Protein AF-A0A081NTK4-F1 (afdb_monomer_lite)

Sequence (127 aa):
MTEPCLLYSLNNELDKIEDKEFYDEIEEFLKGSKKISYSYIYPRDKADLTHQVGHFAPINAKGHKPVYIYMWSKLSKAWDIQEIEKSVKILAHDFLHANIEKVELLDIPTYEETKLSYDRDYSRFIK

Structure (mmCIF, N/CA/C/O backbone):
data_AF-A0A081NTK4-F1
#
_entry.id   AF-A0A081NTK4-F1
#
loop_
_atom_site.group_PDB
_atom_site.id
_atom_site.type_symbol
_atom_site.label_atom_id
_atom_site.label_alt_id
_atom_site.label_comp_id
_atom_site.label_asym_id
_atom_site.label_entity_id
_atom_site.label_seq_id
_atom_site.pdbx_PDB_ins_code
_atom_site.Cartn_x
_atom_site.Cartn_y
_atom_site.Cartn_z
_atom_site.occupancy
_atom_site.B_iso_or_equiv
_atom_site.auth_seq_id
_atom_site.auth_comp_id
_atom_site.auth_asym_id
_atom_site.auth_atom_id
_atom_site.pdbx_PDB_model_num
ATOM 1 N N . MET A 1 1 ? 2.063 -0.395 5.277 1.00 84.38 1 MET A N 1
ATOM 2 C CA . MET A 1 1 ? 2.392 0.166 6.613 1.00 84.38 1 MET A CA 1
ATOM 3 C C . MET A 1 1 ? 1.139 0.598 7.359 1.00 84.38 1 MET A C 1
ATOM 5 O O . MET A 1 1 ? 0.189 1.025 6.710 1.00 84.38 1 MET A O 1
ATOM 9 N N . THR A 1 2 ? 1.143 0.493 8.691 1.00 89.75 2 THR A N 1
ATOM 10 C CA . THR A 1 2 ? 0.091 1.058 9.552 1.00 89.75 2 THR A CA 1
ATOM 11 C C . THR A 1 2 ? 0.382 2.521 9.890 1.00 89.75 2 THR A C 1
ATOM 13 O O . THR A 1 2 ? 1.519 2.975 9.757 1.00 89.75 2 THR A O 1
ATOM 16 N N . GLU A 1 3 ? -0.625 3.259 10.352 1.00 91.50 3 GLU A N 1
ATOM 17 C CA . GLU A 1 3 ? -0.490 4.661 10.768 1.00 91.50 3 GLU A CA 1
ATOM 18 C C . GLU A 1 3 ? 0.664 4.918 11.763 1.00 91.50 3 GLU A C 1
ATOM 20 O O . GLU A 1 3 ? 1.464 5.816 11.492 1.00 91.50 3 GLU A O 1
ATOM 25 N N . PRO A 1 4 ? 0.859 4.130 12.844 1.00 92.00 4 PRO A N 1
ATOM 26 C CA . PRO A 1 4 ? 2.005 4.321 13.736 1.00 92.00 4 PRO A CA 1
ATOM 27 C C . PRO A 1 4 ? 3.359 4.177 13.033 1.00 92.00 4 PRO A C 1
ATOM 29 O O . PRO A 1 4 ? 4.278 4.944 13.311 1.00 92.00 4 PRO A O 1
ATOM 32 N N . CYS A 1 5 ? 3.483 3.225 12.104 1.00 91.12 5 CYS A N 1
ATOM 33 C CA . CYS A 1 5 ? 4.709 3.049 11.330 1.00 91.12 5 CYS A CA 1
ATOM 34 C C . CYS A 1 5 ? 4.949 4.240 10.397 1.00 91.12 5 CYS A C 1
ATOM 36 O O . CYS A 1 5 ? 6.078 4.694 10.278 1.00 91.12 5 CYS A O 1
ATOM 38 N N . LEU A 1 6 ? 3.902 4.770 9.760 1.00 92.06 6 LEU A N 1
ATOM 39 C CA . LEU A 1 6 ? 4.021 5.934 8.875 1.00 92.06 6 LEU A CA 1
ATOM 40 C C . LEU A 1 6 ? 4.464 7.180 9.645 1.00 92.06 6 LEU A C 1
ATOM 42 O O . LEU A 1 6 ? 5.367 7.888 9.207 1.00 92.06 6 LEU A O 1
ATOM 46 N N . LEU A 1 7 ? 3.877 7.410 10.822 1.00 93.94 7 LEU A N 1
ATOM 47 C CA . LEU A 1 7 ? 4.308 8.478 11.724 1.00 93.94 7 LEU A CA 1
ATOM 48 C C . LEU A 1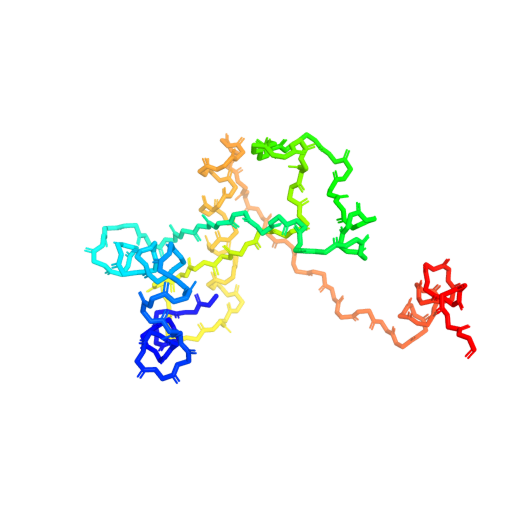 7 ? 5.764 8.295 12.157 1.00 93.94 7 LEU A C 1
ATOM 50 O O . LEU A 1 7 ? 6.501 9.273 12.251 1.00 93.94 7 LEU A O 1
ATOM 54 N N . TYR A 1 8 ? 6.194 7.061 12.421 1.00 94.00 8 TYR A N 1
ATOM 55 C CA . TYR A 1 8 ? 7.587 6.786 12.750 1.00 94.00 8 TYR A CA 1
ATOM 56 C C . TYR A 1 8 ? 8.521 7.134 11.584 1.00 94.00 8 TYR A C 1
ATOM 58 O O . TYR A 1 8 ? 9.472 7.887 11.797 1.00 94.00 8 TYR A O 1
ATOM 66 N N . SER A 1 9 ? 8.220 6.672 10.367 1.00 92.12 9 SER A N 1
ATOM 67 C CA . SER A 1 9 ? 9.051 6.934 9.187 1.00 92.12 9 SER A CA 1
ATOM 68 C C . SER A 1 9 ? 9.161 8.425 8.869 1.00 92.12 9 SER A C 1
ATOM 70 O O . SER A 1 9 ? 10.267 8.910 8.652 1.00 92.12 9 SER A O 1
ATOM 72 N N . LEU A 1 10 ? 8.061 9.186 8.941 1.00 93.69 10 LEU A N 1
ATOM 73 C CA . LEU A 1 10 ? 8.098 10.644 8.740 1.00 93.69 10 LEU A CA 1
ATOM 74 C C . LEU A 1 10 ? 8.990 11.374 9.752 1.00 93.69 10 LEU A C 1
ATOM 76 O O . LEU A 1 10 ? 9.578 12.403 9.433 1.00 93.69 10 LEU A O 1
ATOM 80 N N . ASN A 1 11 ? 9.056 10.881 10.989 1.00 94.25 11 ASN A N 1
ATOM 81 C CA . ASN A 1 11 ? 9.786 11.556 12.058 1.00 94.25 11 ASN A CA 1
ATOM 82 C C . ASN A 1 11 ? 11.258 11.134 12.157 1.00 94.25 11 ASN A C 1
ATOM 84 O O . ASN A 1 11 ? 12.030 11.854 12.786 1.00 94.25 11 ASN A O 1
ATOM 88 N N . ASN A 1 12 ? 11.635 9.977 11.601 1.00 94.25 12 ASN A N 1
ATOM 89 C CA . ASN A 1 12 ? 12.939 9.364 11.880 1.00 94.25 12 ASN A CA 1
ATOM 90 C C . ASN A 1 12 ? 13.674 8.810 10.653 1.00 94.25 12 ASN A C 1
ATOM 92 O O . ASN A 1 12 ? 14.889 8.657 10.729 1.00 94.25 12 ASN A O 1
ATOM 96 N N . GLU A 1 13 ? 12.975 8.466 9.568 1.00 92.25 13 GLU A N 1
ATOM 97 C CA . GLU A 1 13 ? 13.571 7.719 8.448 1.00 92.25 13 GLU A CA 1
ATOM 98 C C . GLU A 1 13 ? 13.619 8.520 7.148 1.00 92.25 13 GLU A C 1
ATOM 100 O O . GLU A 1 13 ? 14.602 8.416 6.423 1.00 92.25 13 GLU A O 1
ATOM 105 N N . LEU A 1 14 ? 12.576 9.299 6.852 1.00 90.06 14 LEU A N 1
ATOM 106 C CA . LEU A 1 14 ? 12.457 10.021 5.586 1.00 90.06 14 LEU A CA 1
ATOM 107 C C . LEU A 1 14 ? 13.106 11.402 5.662 1.00 90.06 14 LEU A C 1
ATOM 109 O O . LEU A 1 14 ? 12.832 12.180 6.583 1.00 90.06 14 LEU A O 1
ATOM 113 N N . ASP A 1 15 ? 13.906 11.735 4.650 1.00 92.88 15 ASP A N 1
ATOM 114 C CA . ASP A 1 15 ? 14.444 13.080 4.488 1.00 92.88 15 ASP A CA 1
ATOM 115 C C . ASP A 1 15 ? 13.408 13.982 3.800 1.00 92.88 15 ASP A C 1
ATOM 117 O O . ASP A 1 15 ? 12.880 13.678 2.732 1.00 92.88 15 ASP A O 1
ATOM 121 N N . LYS A 1 16 ? 13.101 15.136 4.402 1.00 89.12 16 LYS A N 1
ATOM 122 C CA . LYS A 1 16 ? 12.051 16.044 3.899 1.00 89.12 16 LYS A CA 1
ATOM 123 C C . LYS A 1 16 ? 12.377 16.689 2.549 1.00 89.12 16 LYS A C 1
ATOM 125 O O . LYS A 1 16 ? 11.479 17.259 1.926 1.00 89.12 16 LYS A O 1
ATOM 130 N N . ILE A 1 17 ? 13.644 16.689 2.145 1.00 88.69 17 ILE A N 1
ATOM 131 C CA . ILE A 1 17 ? 14.128 17.283 0.900 1.00 88.69 17 ILE A CA 1
ATOM 132 C C . ILE A 1 17 ? 14.330 16.185 -0.142 1.00 88.69 17 ILE A C 1
ATOM 134 O O . ILE A 1 17 ? 13.802 16.316 -1.246 1.00 88.69 17 ILE A O 1
ATOM 138 N N . GLU A 1 18 ? 15.054 15.117 0.194 1.00 85.06 18 GLU A N 1
ATOM 139 C CA . GLU A 1 18 ? 15.350 14.037 -0.757 1.00 85.06 18 GLU A CA 1
ATOM 140 C C . GLU A 1 18 ? 14.122 13.160 -1.043 1.00 85.06 18 GLU A C 1
ATOM 142 O O . GLU A 1 18 ? 13.860 12.843 -2.203 1.00 85.06 18 GLU A O 1
ATOM 147 N N . ASP A 1 19 ? 13.306 12.862 -0.027 1.00 85.19 19 ASP A N 1
ATOM 148 C CA . ASP A 1 19 ? 12.113 12.010 -0.142 1.00 85.19 19 ASP A CA 1
ATOM 149 C C . ASP A 1 19 ? 10.813 12.820 -0.236 1.00 85.19 19 ASP A C 1
ATOM 151 O O . ASP A 1 19 ? 9.732 12.322 0.088 1.00 85.19 19 ASP A O 1
ATOM 155 N N . LYS A 1 20 ? 10.897 14.085 -0.664 1.00 88.50 20 LYS A N 1
ATOM 156 C CA . LYS A 1 20 ? 9.802 15.059 -0.560 1.00 88.50 20 LYS A CA 1
ATOM 157 C C . LYS A 1 20 ? 8.453 14.546 -1.070 1.00 88.50 20 LYS A C 1
ATOM 159 O O . LYS A 1 20 ? 7.454 14.698 -0.377 1.00 88.50 20 LYS A O 1
ATOM 164 N N . GLU A 1 21 ? 8.411 13.968 -2.270 1.00 86.00 21 GLU A N 1
ATOM 165 C CA . GLU A 1 21 ? 7.154 13.492 -2.868 1.00 86.00 21 GLU A CA 1
ATOM 166 C C . GLU A 1 21 ? 6.506 12.408 -2.000 1.00 86.00 21 GLU A C 1
ATOM 168 O O . GLU A 1 21 ? 5.328 12.493 -1.661 1.00 86.00 21 GLU A O 1
ATOM 173 N N . PHE A 1 22 ? 7.297 11.425 -1.569 1.00 85.50 22 PHE A N 1
ATOM 174 C CA . PHE A 1 22 ? 6.814 10.330 -0.735 1.00 85.50 22 PHE A CA 1
ATOM 175 C C . PHE A 1 22 ? 6.426 10.806 0.672 1.00 85.50 22 PHE A C 1
ATOM 177 O O . PHE A 1 22 ? 5.414 10.371 1.222 1.00 85.50 22 PHE A O 1
ATOM 184 N N . TYR A 1 23 ? 7.199 11.737 1.238 1.00 90.94 23 TYR A N 1
ATOM 185 C CA . TYR A 1 23 ? 6.899 12.384 2.512 1.00 90.94 23 TYR A CA 1
ATOM 186 C C . TYR A 1 23 ? 5.548 13.110 2.457 1.00 90.94 23 TYR A C 1
ATOM 188 O O . TYR A 1 23 ? 4.693 12.890 3.318 1.00 90.94 23 TYR A O 1
ATOM 196 N N . ASP A 1 24 ? 5.346 13.952 1.439 1.00 92.56 24 ASP A N 1
ATOM 197 C CA . ASP A 1 24 ? 4.128 14.746 1.268 1.00 92.56 24 ASP A CA 1
ATOM 198 C C . ASP A 1 24 ? 2.899 13.839 1.085 1.00 92.56 24 ASP A C 1
ATOM 200 O O . ASP A 1 24 ? 1.871 14.073 1.721 1.00 92.56 24 ASP A O 1
ATOM 204 N N . GLU A 1 25 ? 3.006 12.763 0.292 1.00 91.62 25 GLU A N 1
ATOM 205 C CA . GLU A 1 25 ? 1.904 11.809 0.102 1.00 91.62 25 GLU A CA 1
ATOM 206 C C . GLU A 1 25 ? 1.498 11.111 1.410 1.00 91.62 25 GLU A C 1
ATOM 208 O O . GLU A 1 25 ? 0.303 10.964 1.696 1.00 91.62 25 GLU A O 1
ATOM 213 N N . ILE A 1 26 ? 2.471 10.677 2.222 1.00 91.94 26 ILE A N 1
ATOM 214 C CA . ILE A 1 26 ? 2.185 10.054 3.522 1.00 91.94 26 ILE A CA 1
ATOM 215 C C . ILE A 1 26 ? 1.541 11.078 4.460 1.00 91.94 26 ILE A C 1
ATOM 217 O O . ILE A 1 26 ? 0.581 10.754 5.164 1.00 91.94 26 ILE A O 1
ATOM 221 N N . GLU A 1 27 ? 2.039 12.314 4.480 1.00 94.06 27 GLU A N 1
ATOM 222 C CA . GLU A 1 27 ? 1.502 13.365 5.339 1.00 94.06 27 GLU A CA 1
ATOM 223 C C . GLU A 1 27 ? 0.058 13.735 4.956 1.00 94.06 27 GLU A C 1
ATOM 225 O O . GLU A 1 27 ? -0.816 13.835 5.827 1.00 94.06 27 GLU A O 1
ATOM 230 N N . GLU A 1 28 ? -0.220 13.878 3.658 1.00 94.62 28 GLU A N 1
ATOM 231 C CA . GLU A 1 28 ? -1.565 14.116 3.134 1.00 94.62 28 GLU A CA 1
ATOM 232 C C . GLU A 1 28 ? -2.491 12.947 3.474 1.00 94.62 28 GLU A C 1
ATOM 234 O O . GLU A 1 28 ? -3.601 13.157 3.976 1.00 94.62 28 GLU A O 1
ATOM 239 N N . PHE A 1 29 ? -2.025 11.708 3.283 1.00 94.12 29 PHE A N 1
ATOM 240 C CA . PHE A 1 29 ? -2.785 10.527 3.666 1.00 94.12 29 PHE A CA 1
ATOM 241 C C . PHE A 1 29 ? -3.149 10.564 5.147 1.00 94.12 29 PHE A C 1
ATOM 243 O O . PHE A 1 29 ? -4.325 10.403 5.471 1.00 94.12 29 PHE A O 1
ATOM 250 N N . LEU A 1 30 ? -2.186 10.811 6.042 1.00 94.00 30 LEU A N 1
ATOM 251 C CA . LEU A 1 30 ? -2.396 10.848 7.492 1.00 94.00 30 LEU A CA 1
ATOM 252 C C . LEU A 1 30 ? -3.374 11.950 7.922 1.00 94.00 30 LEU A C 1
ATOM 254 O O . LEU A 1 30 ? -4.222 11.694 8.778 1.00 94.00 30 LEU A O 1
ATOM 258 N N . LYS A 1 31 ? -3.347 13.121 7.278 1.00 95.06 31 LYS A N 1
ATOM 259 C CA . LYS A 1 31 ? -4.297 14.223 7.529 1.00 95.06 31 LYS A CA 1
ATOM 260 C C . LYS A 1 31 ? -5.677 13.996 6.895 1.00 95.06 31 LYS A C 1
ATOM 262 O O . LYS A 1 31 ? -6.669 14.545 7.369 1.00 95.06 31 LYS A O 1
ATOM 267 N N . GLY A 1 32 ? -5.751 13.199 5.830 1.00 93.88 32 GLY A N 1
ATOM 268 C CA . GLY A 1 32 ? -6.971 12.949 5.065 1.00 93.88 32 GLY A CA 1
ATOM 269 C C . GLY A 1 32 ? -7.969 11.990 5.727 1.00 93.88 32 GLY A C 1
ATOM 270 O O . GLY A 1 32 ? -7.691 11.325 6.725 1.00 93.88 32 GLY A O 1
ATOM 271 N N . SER A 1 33 ? -9.154 11.862 5.127 1.00 92.25 33 SER A N 1
ATOM 272 C CA . SER A 1 33 ? -10.231 10.973 5.601 1.00 92.25 33 SER A CA 1
ATOM 273 C C . SER A 1 33 ? -10.124 9.530 5.095 1.00 92.25 33 SER A C 1
ATOM 275 O O . SER A 1 33 ? -10.855 8.651 5.562 1.00 92.25 33 SER A O 1
ATOM 277 N N . LYS A 1 34 ? -9.224 9.266 4.138 1.00 90.38 34 LYS A N 1
ATOM 278 C CA . LYS A 1 34 ? -9.015 7.925 3.587 1.00 90.38 34 LYS A CA 1
ATOM 279 C C . LYS A 1 34 ? -8.522 6.981 4.681 1.00 90.38 34 LYS A C 1
ATOM 281 O O . LYS A 1 34 ? -7.578 7.282 5.409 1.00 90.38 34 LYS A O 1
ATOM 286 N N . LYS A 1 35 ? -9.158 5.812 4.769 1.00 89.56 35 LYS A N 1
ATOM 287 C CA . LYS A 1 35 ? -8.753 4.742 5.693 1.00 89.56 35 LYS A CA 1
ATOM 288 C C . LYS A 1 35 ? -7.551 3.967 5.165 1.00 89.56 35 LYS A C 1
ATOM 290 O O . LYS A 1 35 ? -6.750 3.475 5.953 1.00 89.56 35 LYS A O 1
ATOM 295 N N . ILE A 1 36 ? -7.450 3.870 3.843 1.00 89.25 36 ILE A N 1
ATOM 296 C CA . ILE A 1 36 ? -6.393 3.172 3.120 1.00 89.25 36 ILE A CA 1
ATOM 297 C C . ILE A 1 36 ? -5.958 4.037 1.953 1.00 89.25 36 ILE A C 1
ATOM 299 O O . ILE A 1 36 ? -6.766 4.759 1.369 1.00 89.25 36 ILE A O 1
ATOM 303 N N . SER A 1 37 ? -4.676 3.968 1.639 1.00 89.56 37 SER A N 1
ATOM 304 C CA . SER A 1 37 ? -4.122 4.529 0.418 1.00 89.56 37 SER A CA 1
ATOM 305 C C . SER A 1 37 ? -3.098 3.567 -0.154 1.00 89.56 37 SER A C 1
ATOM 307 O O . SER A 1 37 ? -2.654 2.630 0.517 1.00 89.56 37 SER A O 1
ATOM 309 N N . TYR A 1 38 ? -2.741 3.792 -1.405 1.00 86.56 38 TYR A N 1
ATOM 310 C CA . TYR A 1 38 ? -1.693 3.049 -2.066 1.00 86.56 38 TYR A CA 1
ATOM 311 C C . TYR A 1 38 ? -0.911 3.960 -3.003 1.00 86.56 38 TYR A C 1
ATOM 313 O O . TYR A 1 38 ? -1.457 4.925 -3.536 1.00 86.56 38 TYR A O 1
ATOM 321 N N . SER A 1 39 ? 0.352 3.619 -3.222 1.00 84.69 39 SER A N 1
ATOM 322 C CA . SER A 1 39 ? 1.206 4.253 -4.218 1.00 84.69 39 SER A CA 1
ATOM 323 C C . SER A 1 39 ? 1.873 3.201 -5.098 1.00 84.69 39 SER A C 1
ATOM 325 O O . SER A 1 39 ? 2.043 2.037 -4.720 1.00 84.69 39 SER A O 1
ATOM 327 N N . TYR A 1 40 ? 2.210 3.605 -6.319 1.00 85.88 40 TYR A N 1
ATOM 328 C CA . TYR A 1 40 ? 2.919 2.756 -7.265 1.00 85.88 40 TYR A CA 1
ATOM 329 C C . TYR A 1 40 ? 4.416 2.926 -7.089 1.00 85.88 40 TYR A C 1
ATOM 331 O O . TYR A 1 40 ? 4.945 4.026 -7.238 1.00 85.88 40 TYR A O 1
ATOM 339 N N . ILE A 1 41 ? 5.108 1.819 -6.853 1.00 86.25 41 ILE A N 1
ATOM 340 C CA . ILE A 1 41 ? 6.564 1.806 -6.830 1.00 86.25 41 ILE A CA 1
ATOM 341 C C . ILE A 1 41 ? 7.047 1.436 -8.223 1.00 86.25 41 ILE A C 1
ATOM 343 O O . ILE A 1 41 ? 6.858 0.309 -8.683 1.00 86.25 41 ILE A O 1
ATOM 347 N N . TYR A 1 42 ? 7.649 2.405 -8.903 1.00 88.94 42 TYR A N 1
ATOM 348 C CA . TYR A 1 42 ? 8.239 2.228 -10.227 1.00 88.94 42 TYR A CA 1
ATOM 349 C C . TYR A 1 42 ? 9.707 1.789 -10.135 1.00 88.94 42 TYR A C 1
ATOM 351 O O . TYR A 1 42 ? 10.331 1.974 -9.089 1.00 88.94 42 TYR A O 1
ATOM 359 N N . PRO A 1 43 ? 10.285 1.244 -11.224 1.00 91.50 43 PRO A N 1
ATOM 360 C CA . PRO A 1 43 ? 11.685 0.848 -11.241 1.00 91.50 43 PRO A CA 1
ATOM 361 C C . PRO A 1 43 ? 12.623 1.992 -10.862 1.00 91.50 43 PRO A C 1
ATOM 363 O O . PRO A 1 43 ? 12.584 3.062 -11.480 1.00 91.50 43 PRO A O 1
ATOM 366 N N . ARG A 1 44 ? 13.479 1.746 -9.866 1.00 83.94 44 ARG A N 1
ATOM 367 C CA . ARG A 1 44 ? 14.461 2.727 -9.381 1.00 83.94 44 ARG A CA 1
ATOM 368 C C . ARG A 1 44 ? 15.757 2.658 -10.179 1.00 83.94 44 ARG A C 1
ATOM 370 O O . ARG A 1 44 ? 16.385 3.682 -10.435 1.00 83.94 44 ARG A O 1
ATOM 377 N N . ASP A 1 45 ? 16.120 1.458 -10.624 1.00 86.88 45 ASP A N 1
ATOM 378 C CA . ASP A 1 45 ? 17.337 1.184 -11.377 1.00 86.88 45 ASP A CA 1
ATOM 379 C C . ASP A 1 45 ? 17.111 0.163 -12.508 1.00 86.88 45 ASP A C 1
ATOM 381 O O . ASP A 1 45 ? 15.988 -0.251 -12.808 1.00 86.88 45 ASP A O 1
ATOM 385 N N . LYS A 1 46 ? 18.202 -0.227 -13.179 1.00 87.81 46 LYS A N 1
ATOM 386 C CA . LYS A 1 46 ? 18.164 -1.199 -14.280 1.00 87.81 46 LYS A CA 1
ATOM 387 C C . LYS A 1 46 ? 17.779 -2.609 -13.831 1.00 87.81 46 LYS A C 1
ATOM 389 O O . LYS A 1 46 ? 17.259 -3.356 -14.656 1.00 87.81 46 LYS A O 1
ATOM 394 N N . ALA A 1 47 ? 18.048 -2.985 -12.582 1.00 85.94 47 ALA A N 1
ATOM 395 C CA . ALA A 1 47 ? 17.685 -4.300 -12.067 1.00 85.94 47 ALA A CA 1
ATOM 396 C C . ALA A 1 47 ? 16.163 -4.393 -11.886 1.00 85.94 47 ALA A C 1
ATOM 398 O O . ALA A 1 47 ? 15.542 -5.369 -12.318 1.00 85.94 47 ALA A O 1
ATOM 399 N N . ASP A 1 48 ? 15.543 -3.331 -11.365 1.00 85.56 48 ASP A N 1
ATOM 400 C CA . ASP A 1 48 ? 14.092 -3.251 -11.172 1.00 85.56 48 ASP A CA 1
ATOM 401 C C . ASP A 1 48 ? 13.297 -3.318 -12.498 1.00 85.56 48 ASP A C 1
ATOM 403 O O . ASP A 1 48 ? 12.140 -3.737 -12.498 1.00 85.56 48 ASP A O 1
ATOM 407 N N . LEU A 1 49 ? 13.898 -2.976 -13.649 1.00 87.75 49 LEU A N 1
ATOM 408 C CA . LEU A 1 49 ? 13.216 -3.013 -14.958 1.00 87.75 49 LEU A CA 1
ATOM 409 C C . LEU A 1 49 ? 12.664 -4.395 -15.321 1.00 87.75 49 LEU A C 1
ATOM 411 O O . LEU A 1 49 ? 11.657 -4.484 -16.024 1.00 87.75 49 LEU A O 1
ATOM 415 N N . THR A 1 50 ? 13.318 -5.462 -14.863 1.00 87.06 50 THR A N 1
ATOM 416 C CA . THR A 1 50 ? 12.908 -6.847 -15.148 1.00 87.06 50 THR A CA 1
ATOM 417 C C . THR A 1 50 ? 11.746 -7.326 -14.281 1.00 87.06 50 THR A C 1
ATOM 419 O O . THR A 1 50 ? 11.113 -8.324 -14.610 1.00 87.06 50 THR A O 1
ATOM 422 N N . HIS A 1 51 ? 11.429 -6.590 -13.215 1.00 85.50 51 HIS A N 1
ATOM 423 C CA . HIS A 1 51 ? 10.406 -6.944 -12.233 1.00 85.50 51 HIS A CA 1
ATOM 424 C C . HIS A 1 51 ? 9.079 -6.204 -12.458 1.00 85.50 51 HIS A C 1
ATOM 426 O O . HIS A 1 51 ? 8.163 -6.306 -11.647 1.00 85.50 51 HIS A O 1
ATOM 432 N N . GLN A 1 52 ? 8.960 -5.445 -13.551 1.00 89.31 52 GLN A N 1
ATOM 433 C CA . GLN A 1 52 ? 7.720 -4.761 -13.907 1.00 89.31 52 GLN A CA 1
ATOM 434 C C . GLN A 1 52 ? 6.558 -5.747 -14.033 1.00 89.31 52 GLN A C 1
ATOM 436 O O . GLN A 1 52 ? 6.701 -6.843 -14.580 1.00 89.31 52 GLN A O 1
ATOM 441 N N . VAL A 1 53 ? 5.380 -5.326 -13.580 1.00 83.38 53 VAL A N 1
ATOM 442 C CA . VAL A 1 53 ? 4.189 -6.168 -13.669 1.00 83.38 53 VAL A CA 1
ATOM 443 C C . VAL A 1 53 ? 3.830 -6.493 -15.125 1.00 83.38 53 VAL A C 1
ATOM 445 O O . VAL A 1 53 ? 3.798 -5.628 -16.005 1.00 83.38 53 VAL A O 1
ATOM 448 N N . GLY A 1 54 ? 3.513 -7.766 -15.381 1.00 82.62 54 GLY A N 1
ATOM 449 C CA . GLY A 1 54 ? 3.131 -8.244 -16.715 1.00 82.62 54 GLY A CA 1
ATOM 450 C C . GLY A 1 54 ? 1.718 -7.835 -17.153 1.00 82.62 54 GLY A C 1
ATOM 451 O O . GLY A 1 54 ? 1.425 -7.820 -18.347 1.00 82.62 54 GLY A O 1
ATOM 452 N N . HIS A 1 55 ? 0.844 -7.470 -16.212 1.00 80.19 55 HIS A N 1
ATOM 453 C CA . HIS A 1 55 ? -0.541 -7.079 -16.485 1.00 80.19 55 HIS A CA 1
ATOM 454 C C . HIS A 1 55 ? -0.673 -5.589 -16.859 1.00 80.19 55 HIS A C 1
ATOM 456 O O . HIS A 1 55 ? 0.313 -4.851 -16.955 1.00 80.19 55 HIS A O 1
ATOM 462 N N . PHE A 1 56 ? -1.896 -5.145 -17.158 1.00 82.00 56 PHE A N 1
ATOM 463 C CA . PHE A 1 56 ? -2.182 -3.738 -17.440 1.00 82.00 56 PHE A CA 1
ATOM 464 C C . PHE A 1 56 ? -2.057 -2.903 -16.159 1.00 82.00 56 PHE A C 1
ATOM 466 O O . PHE A 1 56 ? -2.729 -3.189 -15.174 1.00 82.00 56 PHE A O 1
ATOM 473 N N . ALA A 1 57 ? -1.203 -1.880 -16.179 1.00 85.00 57 ALA A N 1
ATOM 474 C CA . ALA A 1 57 ? -0.946 -1.002 -15.044 1.00 85.00 57 ALA A CA 1
ATOM 475 C C . ALA A 1 57 ? -0.540 0.400 -15.536 1.00 85.00 57 ALA A C 1
ATOM 477 O O . ALA A 1 57 ? -0.082 0.516 -16.681 1.00 85.00 57 ALA A O 1
ATOM 478 N N . PRO A 1 58 ? -0.685 1.451 -14.703 1.00 86.00 58 PRO A N 1
ATOM 479 C CA . PRO A 1 58 ? -0.258 2.803 -15.051 1.00 86.00 58 PRO A CA 1
ATOM 480 C C . PRO A 1 58 ? 1.219 2.868 -15.445 1.00 86.00 58 PRO A C 1
ATOM 482 O O . PRO A 1 58 ? 2.048 2.111 -14.944 1.00 86.00 58 PRO A O 1
ATOM 485 N N . ILE A 1 59 ? 1.537 3.780 -16.360 1.00 91.19 59 ILE A N 1
ATOM 486 C CA . ILE A 1 59 ? 2.890 3.979 -16.877 1.00 91.19 59 ILE A CA 1
ATOM 487 C C . ILE A 1 59 ? 3.376 5.350 -16.410 1.00 91.19 59 ILE A C 1
ATOM 489 O O . ILE A 1 59 ? 2.658 6.340 -16.553 1.00 91.19 59 ILE A O 1
ATOM 493 N N . ASN A 1 60 ? 4.586 5.421 -15.855 1.00 89.44 60 ASN A N 1
ATOM 494 C CA . ASN A 1 60 ? 5.176 6.699 -15.455 1.00 89.44 60 ASN A CA 1
ATOM 495 C C . ASN A 1 60 ? 5.733 7.488 -16.656 1.00 89.44 60 ASN A C 1
ATOM 497 O O . ASN A 1 60 ? 5.796 7.000 -17.784 1.00 89.44 60 ASN A O 1
ATOM 501 N N . ALA A 1 61 ? 6.230 8.703 -16.408 1.00 89.00 61 ALA A N 1
ATOM 502 C CA . ALA A 1 61 ? 6.816 9.563 -17.443 1.00 89.00 61 ALA A CA 1
ATOM 503 C C . ALA A 1 61 ? 8.015 8.940 -18.193 1.00 89.00 61 ALA A C 1
ATOM 505 O O . ALA A 1 61 ? 8.365 9.394 -19.279 1.00 89.00 61 ALA A O 1
ATOM 506 N N . LYS A 1 62 ? 8.645 7.899 -17.631 1.00 90.25 62 LYS A N 1
ATOM 507 C CA . LYS A 1 62 ? 9.774 7.175 -18.235 1.00 90.25 62 LYS A CA 1
ATOM 508 C C . LYS A 1 62 ? 9.331 5.963 -19.064 1.00 90.25 62 LYS A C 1
ATOM 510 O O . LYS A 1 62 ? 10.182 5.251 -19.584 1.00 90.25 62 LYS A O 1
ATOM 515 N N . GLY A 1 63 ? 8.028 5.712 -19.192 1.00 92.50 63 GLY A N 1
ATOM 516 C CA . GLY A 1 63 ? 7.511 4.569 -19.943 1.00 92.50 63 GLY A CA 1
ATOM 517 C C . GLY A 1 63 ? 7.526 3.250 -19.164 1.00 92.50 63 GLY A C 1
ATOM 518 O O . GLY A 1 63 ? 7.356 2.195 -19.770 1.00 92.50 63 GLY A O 1
ATOM 519 N N . HIS A 1 64 ? 7.724 3.281 -17.841 1.00 93.38 64 HIS A N 1
ATOM 520 C CA . HIS A 1 64 ? 7.791 2.075 -17.014 1.00 93.38 64 HIS A CA 1
ATOM 521 C C . HIS A 1 64 ? 6.468 1.801 -16.299 1.00 93.38 64 HIS A C 1
ATOM 523 O O . HIS A 1 64 ? 5.831 2.721 -15.783 1.00 93.38 64 HIS A O 1
ATOM 529 N N . LYS A 1 65 ? 6.101 0.522 -16.221 1.00 91.38 65 LYS A N 1
ATOM 530 C CA . LYS A 1 65 ? 5.050 0.008 -15.338 1.00 91.38 65 LYS A CA 1
ATOM 531 C C . LYS A 1 65 ? 5.573 -0.122 -13.902 1.00 91.38 65 LYS A C 1
ATOM 533 O O . LYS A 1 65 ? 6.787 -0.216 -13.706 1.00 91.38 65 LYS A O 1
ATOM 538 N N . PRO A 1 66 ? 4.692 -0.146 -12.890 1.00 89.75 66 PRO A N 1
ATOM 539 C CA . PRO A 1 66 ? 5.094 -0.404 -11.516 1.00 89.75 66 PRO A CA 1
ATOM 540 C C . PRO A 1 66 ? 5.682 -1.806 -11.337 1.00 89.75 66 PRO A C 1
ATOM 542 O O . PRO A 1 66 ? 5.399 -2.733 -12.098 1.00 89.75 66 PRO A O 1
ATOM 545 N N . VAL A 1 67 ? 6.479 -1.939 -10.284 1.00 88.31 67 VAL A N 1
ATOM 546 C CA . VAL A 1 67 ? 7.007 -3.202 -9.761 1.00 88.31 67 VAL A CA 1
ATOM 547 C C . VAL A 1 67 ? 6.142 -3.677 -8.592 1.00 88.31 67 VAL A C 1
ATOM 549 O O . VAL A 1 67 ? 5.753 -4.839 -8.539 1.00 88.31 67 VAL A O 1
ATOM 552 N N . TYR A 1 68 ? 5.778 -2.760 -7.691 1.00 82.75 68 TYR A N 1
ATOM 553 C CA . TYR A 1 68 ? 4.963 -3.052 -6.511 1.00 82.75 68 TYR A CA 1
ATOM 554 C C . TYR A 1 68 ? 3.880 -1.996 -6.307 1.00 82.75 68 TYR A C 1
ATOM 556 O O . TYR A 1 68 ? 4.023 -0.843 -6.720 1.00 82.75 68 TYR A O 1
ATOM 564 N N . ILE A 1 69 ? 2.814 -2.390 -5.613 1.00 83.06 69 ILE A N 1
ATOM 565 C CA . ILE A 1 69 ? 1.885 -1.457 -4.979 1.00 83.06 69 ILE A CA 1
ATOM 566 C C . ILE A 1 69 ? 2.256 -1.399 -3.504 1.00 83.06 69 ILE A C 1
ATOM 568 O O . ILE A 1 69 ? 2.317 -2.427 -2.829 1.00 83.06 69 ILE A O 1
ATOM 572 N N . TYR A 1 70 ? 2.502 -0.196 -3.008 1.00 84.94 70 TYR A N 1
ATOM 573 C CA . TYR A 1 70 ? 2.787 0.033 -1.606 1.00 84.94 70 TYR A CA 1
ATOM 574 C C . TYR A 1 70 ? 1.530 0.536 -0.907 1.00 84.94 70 TYR A C 1
ATOM 576 O O . TYR A 1 70 ? 0.994 1.574 -1.276 1.00 84.94 70 TYR A O 1
ATOM 584 N N . MET A 1 71 ? 1.031 -0.212 0.079 1.00 87.62 71 MET A N 1
ATOM 585 C CA . MET A 1 71 ? -0.247 0.073 0.740 1.00 87.62 71 MET A CA 1
ATOM 586 C C . MET A 1 71 ? -0.060 0.650 2.147 1.00 87.62 71 MET A C 1
ATOM 588 O O . MET A 1 71 ? 0.773 0.190 2.940 1.00 87.62 71 MET A O 1
ATOM 592 N N . TRP A 1 72 ? -0.908 1.613 2.491 1.00 89.25 72 TRP A N 1
ATOM 593 C CA . TRP A 1 72 ? -1.002 2.275 3.789 1.00 89.25 72 TRP A CA 1
ATOM 594 C C . TRP A 1 72 ? -2.383 2.072 4.396 1.00 89.25 72 TRP A C 1
ATOM 596 O O . TRP A 1 72 ? -3.379 2.144 3.684 1.00 89.25 72 TRP A O 1
ATOM 606 N N . SER A 1 73 ? -2.461 1.864 5.710 1.00 89.81 73 SER A N 1
ATOM 607 C CA . SER A 1 73 ? -3.740 1.711 6.409 1.00 89.81 73 SER A CA 1
ATOM 608 C C . SER A 1 73 ? -3.743 2.418 7.761 1.00 89.81 73 SER A C 1
ATOM 610 O O . SER A 1 73 ? -2.791 2.306 8.532 1.00 89.81 73 SER A O 1
ATOM 612 N N . LYS A 1 74 ? -4.845 3.115 8.059 1.00 89.69 74 LYS A N 1
ATOM 613 C CA . LYS A 1 74 ? -5.170 3.674 9.386 1.00 89.69 74 LYS A CA 1
ATOM 614 C C . LYS A 1 74 ? -6.073 2.760 10.208 1.00 89.69 74 LYS A C 1
ATOM 616 O O . LYS A 1 74 ? -6.483 3.111 11.308 1.00 89.69 74 LYS A O 1
ATOM 621 N N . LEU A 1 75 ? -6.477 1.619 9.652 1.00 84.31 75 LEU A N 1
ATOM 622 C CA . LEU A 1 75 ? -7.522 0.807 10.266 1.00 84.31 75 LEU A CA 1
ATOM 623 C C . LEU A 1 75 ? -7.079 0.146 11.575 1.00 84.31 75 LEU A C 1
ATOM 625 O O . LEU A 1 75 ? -7.917 -0.108 12.436 1.00 84.31 75 LEU A O 1
ATOM 629 N N . SER A 1 76 ? -5.778 -0.104 11.733 1.00 78.38 76 SER A N 1
ATOM 630 C CA . SER A 1 76 ? -5.224 -0.711 12.936 1.00 78.38 76 SER A CA 1
ATOM 631 C C . SER A 1 76 ? -3.811 -0.224 13.227 1.00 78.38 76 SER A C 1
ATOM 633 O O . SER A 1 76 ? -3.094 0.277 12.359 1.00 78.38 76 SER A O 1
ATOM 635 N N . LYS A 1 77 ? -3.409 -0.397 14.488 1.00 75.69 77 LYS A N 1
ATOM 636 C CA . LYS A 1 77 ? -2.050 -0.126 14.962 1.00 75.69 77 LYS A CA 1
ATOM 637 C C . LYS A 1 77 ? -1.058 -1.197 14.496 1.00 75.69 77 LYS A C 1
ATOM 639 O O . LYS A 1 77 ? 0.130 -0.901 14.394 1.00 75.69 77 LYS A O 1
ATOM 644 N N . ALA A 1 78 ? -1.541 -2.399 14.175 1.00 76.19 78 ALA A N 1
ATOM 645 C CA . ALA A 1 78 ? -0.752 -3.523 13.678 1.00 76.19 78 ALA A CA 1
ATOM 646 C C . ALA A 1 78 ? -1.503 -4.273 12.565 1.00 76.19 78 ALA A C 1
ATOM 648 O O . ALA A 1 78 ? -2.719 -4.153 12.436 1.00 76.19 78 ALA A O 1
ATOM 649 N N . TRP A 1 79 ? -0.776 -5.046 11.759 1.00 78.00 79 TRP A N 1
ATOM 650 C CA . TRP A 1 79 ? -1.386 -5.922 10.762 1.00 78.00 79 TRP A CA 1
ATOM 651 C C . TRP A 1 79 ? -1.846 -7.218 11.421 1.00 78.00 79 TRP A C 1
ATOM 653 O O . TRP A 1 79 ? -1.025 -8.070 11.752 1.00 78.00 79 TRP A O 1
ATOM 663 N N . ASP A 1 80 ? -3.154 -7.361 11.595 1.00 82.88 80 ASP A N 1
ATOM 664 C CA . ASP A 1 80 ? -3.792 -8.651 11.840 1.00 82.88 80 ASP A CA 1
ATOM 665 C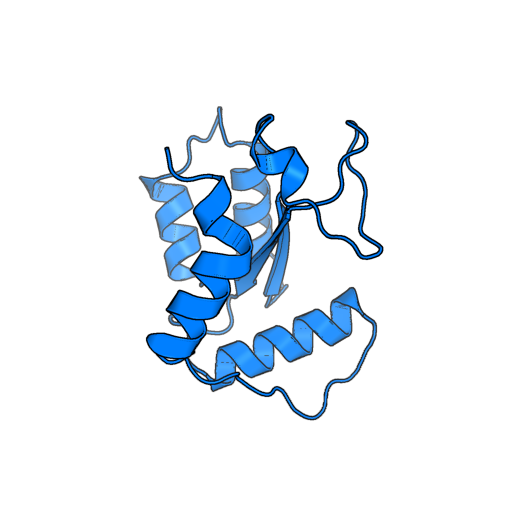 C . ASP A 1 80 ? -4.505 -9.138 10.567 1.00 82.88 80 ASP A C 1
ATOM 667 O O . ASP A 1 80 ? -4.707 -8.378 9.616 1.00 82.88 80 ASP A O 1
ATOM 671 N N . ILE A 1 81 ? -4.857 -10.426 10.532 1.00 83.38 81 ILE A N 1
ATOM 672 C CA . ILE A 1 81 ? -5.480 -11.059 9.361 1.00 83.38 81 ILE A CA 1
ATOM 673 C C . ILE A 1 81 ? -6.772 -10.341 8.958 1.00 83.38 81 ILE A C 1
ATOM 675 O O . ILE A 1 81 ? -6.972 -10.071 7.777 1.00 83.38 81 ILE A O 1
ATOM 679 N N . GLN A 1 82 ? -7.623 -9.983 9.921 1.00 85.12 82 GLN A N 1
ATOM 680 C CA . GLN A 1 82 ? -8.916 -9.354 9.640 1.00 85.12 82 GLN A CA 1
ATOM 681 C C . GLN A 1 82 ? -8.732 -7.986 8.978 1.00 85.12 82 GLN A C 1
ATOM 683 O O . GLN A 1 82 ? -9.461 -7.616 8.055 1.00 85.12 82 GLN A O 1
ATOM 688 N N . GLU A 1 83 ? -7.721 -7.242 9.411 1.00 83.12 83 GLU A N 1
ATOM 689 C CA . GLU A 1 83 ? -7.399 -5.932 8.868 1.00 83.12 83 GLU A CA 1
ATOM 690 C C . GLU A 1 83 ? -6.683 -6.013 7.522 1.00 83.12 83 GLU A C 1
ATOM 692 O O . GLU A 1 83 ? -6.922 -5.164 6.658 1.00 83.12 83 GLU A O 1
ATOM 697 N N . ILE A 1 84 ? -5.888 -7.059 7.279 1.00 85.38 84 ILE A N 1
ATOM 698 C CA . ILE A 1 84 ? -5.386 -7.374 5.935 1.00 85.38 84 ILE A CA 1
ATOM 699 C C . ILE A 1 84 ? -6.567 -7.652 4.998 1.00 85.38 84 ILE A C 1
ATOM 701 O O . ILE A 1 84 ? -6.666 -7.014 3.951 1.00 85.38 84 ILE A O 1
ATOM 705 N N . GLU A 1 85 ? -7.500 -8.528 5.378 1.00 88.62 85 GLU A N 1
ATOM 706 C CA . GLU A 1 85 ? -8.668 -8.863 4.552 1.00 88.62 85 GLU A CA 1
ATOM 707 C C . GLU A 1 85 ? -9.519 -7.631 4.232 1.00 88.62 85 GLU A C 1
ATOM 709 O O . GLU A 1 85 ? -9.872 -7.381 3.078 1.00 88.62 85 GLU A O 1
ATOM 714 N N . LYS A 1 86 ? -9.828 -6.823 5.247 1.00 88.62 86 LYS A N 1
ATOM 715 C CA . LYS A 1 86 ? -10.580 -5.576 5.085 1.00 88.62 86 LYS A CA 1
ATOM 716 C C . LYS A 1 86 ? -9.842 -4.583 4.197 1.00 88.62 86 LYS A C 1
ATOM 718 O O . LYS A 1 86 ? -10.474 -3.909 3.384 1.00 88.62 86 LYS A O 1
ATOM 723 N N . SER A 1 87 ? -8.517 -4.526 4.318 1.00 87.88 87 SER A N 1
ATOM 724 C CA . SER A 1 87 ? -7.699 -3.646 3.494 1.00 87.88 87 SER A CA 1
ATOM 725 C C . SER A 1 87 ? -7.692 -4.053 2.031 1.00 87.88 87 SER A C 1
ATOM 727 O O . SER A 1 87 ? -7.908 -3.213 1.160 1.00 87.88 87 SER A O 1
ATOM 729 N N . VAL A 1 88 ? -7.548 -5.350 1.767 1.00 86.62 88 VAL A N 1
ATOM 730 C CA . VAL A 1 88 ? -7.638 -5.919 0.420 1.00 86.62 88 VAL A CA 1
ATOM 731 C C . VAL A 1 88 ? -9.021 -5.675 -0.181 1.00 86.62 88 VAL A C 1
ATOM 733 O O . VAL A 1 88 ? -9.112 -5.289 -1.343 1.00 86.62 88 VAL A O 1
ATOM 736 N N . LYS A 1 89 ? -10.099 -5.830 0.599 1.00 89.44 89 LYS A N 1
ATOM 737 C CA . LYS A 1 89 ? -11.471 -5.564 0.134 1.00 89.44 89 LYS A CA 1
ATOM 738 C C . LYS A 1 89 ? -11.676 -4.107 -0.276 1.00 89.44 89 LYS A C 1
ATOM 740 O O . LYS A 1 89 ? -12.213 -3.857 -1.351 1.00 89.44 89 LYS A O 1
ATOM 745 N N . ILE A 1 90 ? -11.229 -3.159 0.549 1.00 87.56 90 ILE A N 1
ATOM 746 C CA . ILE A 1 90 ? -11.296 -1.725 0.225 1.00 87.56 90 ILE A CA 1
ATOM 747 C C . ILE A 1 90 ? -10.459 -1.427 -1.022 1.00 87.56 90 ILE A C 1
ATOM 749 O O . ILE A 1 90 ? -10.941 -0.759 -1.929 1.00 87.56 90 ILE A O 1
ATOM 753 N N . LEU A 1 91 ? -9.241 -1.969 -1.112 1.00 85.94 91 LEU A N 1
ATOM 754 C CA . LEU A 1 91 ? -8.377 -1.761 -2.270 1.00 85.94 91 LEU A CA 1
ATOM 755 C C . LEU A 1 91 ? -9.001 -2.317 -3.557 1.00 85.94 91 LEU A C 1
ATOM 757 O O . LEU A 1 91 ? -8.999 -1.637 -4.575 1.00 85.94 91 LEU A O 1
ATOM 761 N N . ALA A 1 92 ? -9.555 -3.528 -3.523 1.00 85.94 92 ALA A N 1
ATOM 762 C CA . ALA A 1 92 ? -10.206 -4.136 -4.681 1.00 85.94 92 ALA A CA 1
ATOM 763 C C . ALA A 1 92 ? -11.449 -3.349 -5.120 1.00 85.94 92 ALA A C 1
ATOM 765 O O . ALA A 1 92 ? -11.662 -3.155 -6.317 1.00 85.94 92 ALA A O 1
ATOM 766 N N . HIS A 1 93 ? -12.232 -2.841 -4.169 1.00 87.00 93 HIS A N 1
ATOM 767 C CA . HIS A 1 93 ? -13.353 -1.959 -4.471 1.00 87.00 93 HIS A CA 1
ATOM 768 C C . HIS A 1 93 ? -12.879 -0.653 -5.127 1.00 87.00 93 HIS A C 1
ATOM 770 O O . HIS A 1 93 ? -13.389 -0.262 -6.175 1.00 87.00 93 HIS A O 1
ATOM 776 N N . ASP A 1 94 ? -11.879 0.004 -4.544 1.00 82.25 94 ASP A N 1
ATOM 777 C CA . ASP A 1 94 ? -11.432 1.323 -4.995 1.00 82.25 94 ASP A CA 1
ATOM 778 C C . ASP A 1 94 ? -10.649 1.261 -6.313 1.00 82.25 94 ASP A C 1
ATOM 780 O O . ASP A 1 94 ? -10.756 2.169 -7.135 1.00 82.25 94 ASP A O 1
ATOM 784 N N . PHE A 1 95 ? -9.868 0.198 -6.524 1.00 78.00 95 PHE A N 1
ATOM 785 C CA . PHE A 1 95 ? -8.979 0.054 -7.677 1.00 78.00 95 PHE A CA 1
ATOM 786 C C . PHE A 1 95 ? -9.578 -0.774 -8.817 1.00 78.00 95 PHE A C 1
ATOM 788 O O . PHE A 1 95 ? -9.466 -0.393 -9.979 1.00 78.00 95 PHE A O 1
ATOM 795 N N . LEU A 1 96 ? -10.199 -1.914 -8.503 1.00 80.88 96 LEU A N 1
ATOM 796 C CA . LEU A 1 96 ? -10.757 -2.828 -9.507 1.00 80.88 96 LEU A CA 1
ATOM 797 C C . LEU A 1 96 ? -12.257 -2.616 -9.725 1.00 80.88 96 LEU A C 1
ATOM 799 O O . LEU A 1 96 ? -12.833 -3.270 -10.592 1.00 80.88 96 LEU A O 1
ATOM 803 N N . HIS A 1 97 ? -12.898 -1.749 -8.932 1.00 84.12 97 HIS A N 1
ATOM 804 C CA . HIS A 1 97 ? -14.356 -1.600 -8.898 1.00 84.12 97 HIS A CA 1
ATOM 805 C C . HIS A 1 97 ? -15.071 -2.937 -8.661 1.00 84.12 97 HIS A C 1
ATOM 807 O O . HIS A 1 97 ? -16.155 -3.190 -9.187 1.00 84.12 97 HIS A O 1
ATOM 813 N N . ALA A 1 98 ? -14.439 -3.803 -7.861 1.00 85.94 98 ALA A N 1
ATOM 814 C CA . ALA A 1 98 ? -14.893 -5.157 -7.595 1.00 85.94 98 ALA A CA 1
ATOM 815 C C . ALA A 1 98 ? -15.239 -5.336 -6.114 1.00 85.94 98 ALA A C 1
ATOM 817 O O . ALA A 1 98 ? -14.431 -5.059 -5.227 1.00 85.94 98 ALA A O 1
ATOM 818 N N . ASN A 1 99 ? -16.428 -5.873 -5.849 1.00 88.00 99 ASN A N 1
ATOM 819 C CA . ASN A 1 99 ? -16.825 -6.288 -4.508 1.00 88.00 99 ASN A CA 1
ATOM 820 C C . ASN A 1 99 ? -16.340 -7.717 -4.253 1.00 88.00 99 ASN A C 1
ATOM 822 O O . ASN A 1 99 ? -16.939 -8.679 -4.726 1.00 88.00 99 ASN A O 1
ATOM 826 N N . ILE A 1 100 ? -15.240 -7.849 -3.514 1.00 87.19 100 ILE A N 1
ATOM 827 C CA . ILE A 1 100 ? -14.673 -9.147 -3.138 1.00 87.19 100 ILE A CA 1
ATOM 828 C C . ILE A 1 100 ? -15.388 -9.677 -1.889 1.00 87.19 100 ILE A C 1
ATOM 830 O O . ILE A 1 100 ? -15.292 -9.093 -0.806 1.00 87.19 100 ILE A O 1
ATOM 834 N N . GLU A 1 101 ? -16.066 -10.816 -2.013 1.00 83.12 101 GLU A N 1
ATOM 835 C CA . GLU A 1 101 ? -16.748 -11.462 -0.883 1.00 83.12 101 GLU A CA 1
ATOM 836 C C . GLU A 1 101 ? -15.753 -12.148 0.065 1.00 83.12 101 GLU A C 1
ATOM 838 O O . GLU A 1 101 ? -15.816 -11.976 1.290 1.00 83.12 101 GLU A O 1
ATOM 843 N N . LYS A 1 102 ? -14.776 -12.859 -0.509 1.00 86.75 102 LYS A N 1
ATOM 844 C CA . LYS A 1 102 ? -13.802 -13.679 0.215 1.00 86.75 102 LYS A CA 1
ATOM 845 C C . LYS A 1 102 ? -12.375 -13.298 -0.162 1.00 86.75 102 LYS A C 1
ATOM 847 O O . LYS A 1 102 ? -12.036 -13.248 -1.34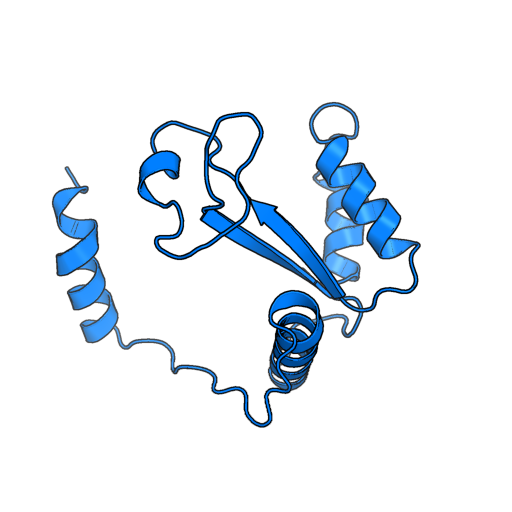0 1.00 86.75 102 LYS A O 1
ATOM 852 N N . VAL A 1 103 ? -11.549 -13.056 0.851 1.00 86.31 103 VAL A N 1
ATOM 853 C CA . VAL A 1 103 ? -10.097 -12.933 0.705 1.00 86.31 103 VAL A CA 1
ATOM 854 C C . VAL A 1 103 ? -9.501 -14.250 1.184 1.00 86.31 103 VAL A C 1
ATOM 856 O O . VAL A 1 103 ? -9.841 -14.716 2.267 1.00 86.31 103 VAL A O 1
ATOM 859 N N . GLU A 1 104 ? -8.667 -14.875 0.361 1.00 87.25 104 GLU A N 1
ATOM 860 C CA . GLU A 1 104 ? -7.940 -16.088 0.733 1.00 87.25 104 GLU A CA 1
ATOM 861 C C . GLU A 1 104 ? -6.480 -15.724 0.972 1.00 87.25 104 GLU A C 1
ATOM 863 O O . GLU A 1 104 ? -5.802 -15.209 0.082 1.00 87.25 104 GLU A O 1
ATOM 868 N N . LEU A 1 105 ? -6.011 -15.965 2.195 1.00 82.38 105 LEU A N 1
ATOM 869 C CA . LEU A 1 105 ? -4.591 -15.906 2.501 1.00 82.38 105 LEU A CA 1
ATOM 870 C C . LEU A 1 105 ? -3.967 -17.221 2.049 1.00 82.38 105 LEU A C 1
ATOM 872 O O . LEU A 1 105 ? -4.400 -18.291 2.472 1.00 82.38 105 LEU A O 1
ATOM 876 N N . LEU A 1 106 ? -2.975 -17.131 1.168 1.00 80.75 106 LEU A N 1
ATOM 877 C CA . LEU A 1 106 ? -2.194 -18.292 0.772 1.00 80.75 106 LEU A CA 1
ATOM 878 C C . LEU A 1 106 ? -1.299 -18.706 1.939 1.00 80.75 106 LEU A C 1
ATOM 880 O O . LEU A 1 106 ? -0.703 -17.849 2.599 1.00 80.75 106 LEU A O 1
ATOM 884 N N . ASP A 1 107 ? -1.204 -20.011 2.171 1.00 78.31 107 ASP A N 1
ATOM 885 C CA . ASP A 1 107 ? -0.286 -20.550 3.164 1.00 78.31 107 ASP A CA 1
ATOM 886 C C . ASP A 1 107 ? 1.159 -20.178 2.822 1.00 78.31 107 ASP A C 1
ATOM 888 O O . ASP A 1 107 ? 1.530 -19.991 1.658 1.00 78.31 107 ASP A O 1
ATOM 892 N N . ILE A 1 108 ? 1.986 -20.069 3.864 1.00 77.44 108 ILE A N 1
ATOM 893 C CA . ILE A 1 108 ? 3.425 -19.879 3.692 1.00 77.44 108 ILE A CA 1
ATOM 894 C C . ILE A 1 108 ? 3.944 -21.090 2.908 1.00 77.44 108 ILE A C 1
ATOM 896 O O . ILE A 1 108 ? 3.785 -22.215 3.396 1.00 77.44 108 ILE A O 1
ATOM 900 N N . PRO A 1 109 ? 4.564 -20.886 1.729 1.00 77.88 109 PRO A N 1
ATOM 901 C CA . PRO A 1 109 ? 5.104 -21.986 0.952 1.00 77.88 109 PRO A CA 1
ATOM 902 C C . PRO A 1 109 ? 6.080 -22.787 1.804 1.00 77.88 109 PRO A C 1
ATOM 904 O O . PRO A 1 109 ? 6.896 -22.230 2.547 1.00 77.88 109 PRO A O 1
ATOM 907 N N . THR A 1 110 ? 6.020 -24.105 1.692 1.00 86.94 110 THR A N 1
ATOM 908 C CA . THR A 1 110 ? 6.981 -24.983 2.352 1.00 86.94 110 THR A CA 1
ATOM 909 C C . THR A 1 110 ? 8.403 -24.703 1.858 1.00 86.94 110 THR A C 1
ATOM 911 O O . THR A 1 110 ? 8.622 -24.069 0.819 1.00 86.94 110 THR A O 1
ATOM 914 N N . TYR A 1 111 ? 9.406 -25.198 2.591 1.00 87.12 111 TYR A N 1
ATOM 915 C CA . TYR A 1 111 ? 10.799 -25.102 2.149 1.00 87.12 111 TYR A CA 1
ATOM 916 C C . TYR A 1 111 ? 10.991 -25.691 0.745 1.00 87.12 111 TYR A C 1
ATOM 918 O O . TYR A 1 111 ? 11.645 -25.069 -0.086 1.00 87.12 111 TYR A O 1
ATOM 926 N N . GLU A 1 112 ? 10.381 -26.844 0.457 1.00 90.00 112 GLU A N 1
ATOM 927 C CA . GLU A 1 112 ? 10.498 -27.499 -0.850 1.00 90.00 112 GLU A CA 1
ATOM 928 C C . GLU A 1 112 ? 9.850 -26.673 -1.969 1.00 90.00 112 GLU A C 1
ATOM 930 O O . GLU A 1 112 ? 10.452 -26.490 -3.025 1.00 90.00 112 GLU A O 1
ATOM 935 N N . GLU A 1 113 ? 8.668 -26.092 -1.735 1.00 85.62 113 GLU A N 1
ATOM 936 C CA . GLU A 1 113 ? 8.017 -25.193 -2.703 1.00 85.62 113 GLU A CA 1
ATOM 937 C C . GLU A 1 113 ? 8.826 -23.913 -2.925 1.00 85.62 113 GLU A C 1
ATOM 939 O O . GLU A 1 113 ? 8.991 -23.459 -4.060 1.00 85.62 113 GLU A O 1
ATOM 944 N N . THR A 1 114 ? 9.383 -23.356 -1.849 1.00 82.88 114 THR A N 1
ATOM 945 C CA . THR A 1 114 ? 10.249 -22.175 -1.908 1.00 82.88 114 THR A CA 1
ATOM 946 C C . THR A 1 114 ? 11.524 -22.478 -2.687 1.00 82.88 114 THR A C 1
ATOM 948 O O . THR A 1 114 ? 11.920 -21.694 -3.547 1.00 82.88 114 THR A O 1
ATOM 951 N N . LYS A 1 115 ? 12.151 -23.632 -2.436 1.00 86.88 115 LYS A N 1
ATOM 952 C CA . LYS A 1 115 ? 13.356 -24.082 -3.131 1.00 86.88 115 LYS A CA 1
ATOM 953 C C . LYS A 1 115 ? 13.088 -24.323 -4.612 1.00 86.88 115 LYS A C 1
ATOM 955 O O . LYS A 1 115 ? 13.859 -23.852 -5.435 1.00 86.88 115 LYS A O 1
ATOM 960 N N . LEU A 1 116 ? 11.981 -24.976 -4.964 1.00 87.31 116 LEU A N 1
ATOM 961 C CA . LEU A 1 116 ? 11.584 -25.173 -6.361 1.00 87.31 116 LEU A CA 1
ATOM 962 C C . LEU A 1 116 ? 11.333 -23.843 -7.082 1.00 87.31 116 LEU A C 1
ATOM 964 O O . LEU A 1 116 ? 11.771 -23.670 -8.218 1.00 87.31 116 LEU A O 1
ATOM 968 N N . SER A 1 117 ? 10.652 -22.899 -6.426 1.00 81.12 117 SER A N 1
ATOM 969 C CA . SER A 1 117 ? 10.439 -21.544 -6.949 1.00 81.12 117 SER A CA 1
ATOM 970 C C . SER A 1 117 ? 11.770 -20.820 -7.168 1.00 81.12 117 SER A C 1
ATOM 972 O O . SER A 1 117 ? 12.030 -20.291 -8.247 1.00 81.12 117 SER A O 1
ATOM 974 N N . TYR A 1 118 ? 12.667 -20.878 -6.182 1.00 82.06 118 TYR A N 1
ATOM 975 C CA . TYR A 1 118 ? 14.010 -20.321 -6.282 1.00 82.06 118 TYR A CA 1
ATOM 976 C C . TYR A 1 118 ? 14.821 -20.960 -7.414 1.00 82.06 118 TYR A C 1
ATOM 978 O O . TYR A 1 118 ? 15.398 -20.250 -8.234 1.00 82.06 118 TYR A O 1
ATOM 986 N N . ASP A 1 1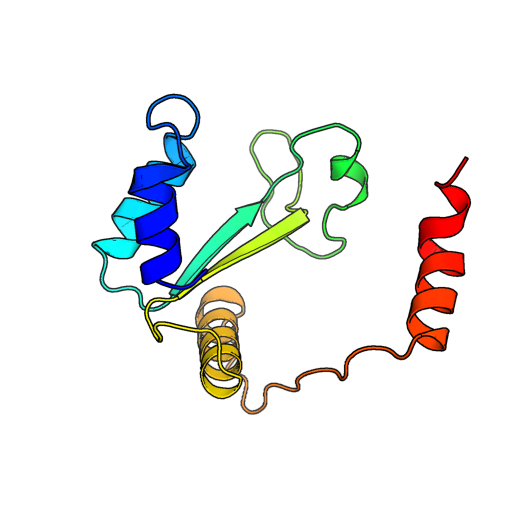19 ? 14.835 -22.287 -7.511 1.00 84.25 119 ASP A N 1
ATOM 987 C CA . ASP A 1 119 ? 15.587 -23.003 -8.536 1.00 84.25 119 ASP A CA 1
ATOM 988 C C . AS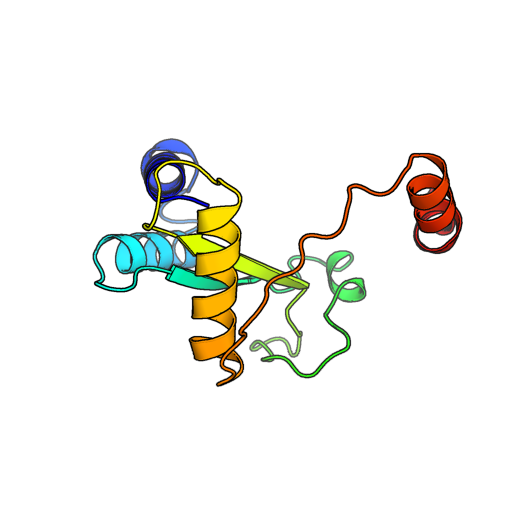P A 1 119 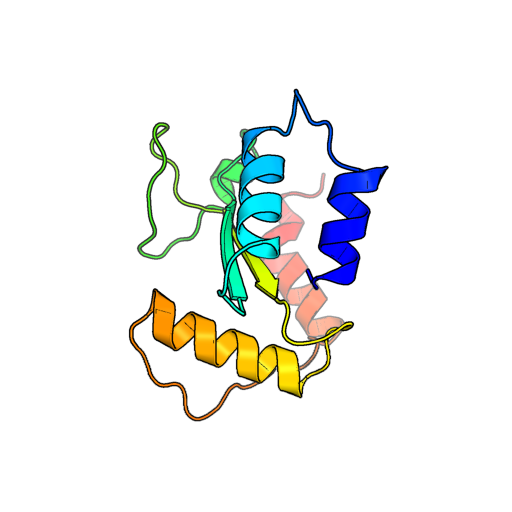? 15.065 -22.680 -9.939 1.00 84.25 119 ASP A C 1
ATOM 990 O O . ASP A 1 119 ? 15.855 -22.505 -10.867 1.00 84.25 119 ASP A O 1
ATOM 994 N N . ARG A 1 120 ? 13.748 -22.532 -10.097 1.00 78.19 120 ARG A N 1
ATOM 995 C CA . ARG A 1 120 ? 13.130 -22.181 -11.378 1.00 78.19 120 ARG A CA 1
ATOM 996 C C . ARG A 1 120 ? 13.378 -20.726 -11.766 1.00 78.19 120 ARG A C 1
ATOM 998 O O . ARG A 1 120 ? 13.741 -20.444 -12.909 1.00 78.19 120 ARG A O 1
ATOM 1005 N N . ASP A 1 121 ? 13.159 -19.809 -10.832 1.00 76.88 121 ASP A N 1
ATOM 1006 C CA . ASP A 1 121 ? 13.008 -18.393 -11.155 1.00 76.88 121 ASP A CA 1
ATOM 1007 C C . ASP A 1 121 ? 14.282 -17.586 -10.853 1.00 76.88 121 ASP A C 1
ATOM 1009 O O . ASP A 1 121 ? 14.560 -16.608 -11.555 1.00 76.88 121 ASP A O 1
ATOM 1013 N N . TYR A 1 122 ? 15.104 -18.033 -9.892 1.00 72.38 122 TYR A N 1
ATOM 1014 C CA . TYR A 1 122 ? 16.219 -17.267 -9.322 1.00 72.38 122 TYR A CA 1
ATOM 1015 C C . TYR A 1 122 ? 17.610 -17.915 -9.426 1.00 72.38 122 TYR A C 1
ATOM 1017 O O . TYR A 1 122 ? 18.593 -17.175 -9.482 1.00 72.38 122 TYR A O 1
ATOM 1025 N N . SER A 1 123 ? 17.733 -19.246 -9.513 1.00 74.56 123 SER A N 1
ATOM 1026 C CA . SER A 1 123 ? 19.046 -19.933 -9.527 1.00 74.56 123 SER A CA 1
ATOM 1027 C C . SER A 1 123 ? 19.987 -19.419 -10.617 1.00 74.56 123 SER A C 1
ATOM 1029 O O . SER A 1 123 ? 21.178 -19.236 -10.383 1.00 74.56 123 SER A O 1
ATOM 1031 N N . ARG A 1 124 ? 19.437 -19.096 -11.792 1.00 73.19 124 ARG A N 1
ATOM 1032 C CA . ARG A 1 124 ? 20.166 -18.559 -12.952 1.00 73.19 124 ARG A CA 1
ATOM 1033 C C . ARG A 1 124 ? 20.820 -17.191 -12.725 1.00 73.19 124 ARG A C 1
ATOM 1035 O O . ARG A 1 124 ? 21.606 -16.759 -13.563 1.00 73.19 124 ARG A O 1
ATOM 1042 N N . PHE A 1 125 ? 20.468 -16.489 -11.650 1.00 72.06 125 PHE A N 1
ATOM 1043 C CA . PHE A 1 125 ? 21.010 -15.169 -11.319 1.00 72.06 125 PHE A CA 1
ATOM 1044 C C . PHE A 1 125 ? 22.079 -15.215 -10.221 1.00 72.06 125 PHE A C 1
ATOM 1046 O O . PHE A 1 125 ? 22.701 -14.191 -9.937 1.00 72.06 125 PHE A O 1
ATOM 1053 N N . ILE A 1 126 ? 22.314 -16.382 -9.622 1.00 64.06 126 ILE A N 1
ATOM 1054 C CA . ILE A 1 126 ? 23.313 -16.579 -8.574 1.00 64.06 126 ILE A CA 1
ATOM 1055 C C . ILE A 1 126 ? 24.605 -17.030 -9.264 1.00 64.06 126 ILE A C 1
ATOM 1057 O O . ILE A 1 126 ? 24.612 -18.038 -9.970 1.00 64.06 126 ILE A O 1
ATOM 1061 N N . LYS A 1 127 ? 25.670 -16.237 -9.114 1.00 54.09 127 LYS A N 1
ATOM 1062 C CA . LYS A 1 127 ? 27.012 -16.538 -9.633 1.00 54.09 127 LYS A CA 1
ATOM 1063 C C . LYS A 1 127 ? 27.775 -17.477 -8.714 1.00 54.09 127 LYS A C 1
ATOM 1065 O O . LYS A 1 127 ? 27.705 -17.255 -7.486 1.00 54.09 127 LYS A O 1
#

Radius of gyration: 17.27 Å; chains: 1; bounding box: 44×45×35 Å

Secondary structure (DSSP, 8-state):
-BHHHHHHHHHHT--TTTTHHHHHHHHHHHHSS-SEEEEEE---STTGGGG--SS-----TTSPPPSEEEEEE-S-SS--HHHHHHHHHHHHHHHH----S---PPPPPPHHHHHHHHHHHTGGG--

pLDDT: mean 86.15, std 6.16, range [54.09, 95.06]

Organism: NCBI:txid1501230

Foldseek 3Di:
DEPVVLVVCLVPPDDCPPCVVVSVVSVCVSVDPDQKDKDFAWDPDPVLQVQADPDDADADPVRTHGNDIGMYGHPDPDDDPVVVFVRVQVCCCVPVVDRDPDDDDDDDDDPVRVVVCCVVPPPVPDD